Protein AF-A0A947C1X1-F1 (afdb_monomer_lite)

pLDDT: mean 84.91, std 15.23, range [40.41, 97.06]

Radius of gyration: 24.48 Å; chains: 1; bounding box: 43×51×68 Å

Secondary structure (DSSP, 8-state):
-PPPP------S---TT-------HHHHHHHHHHTTT--TT-TT----SS-PPP-SPPTTPPPP----PPPGGGGSPPPTT--HHHHHHHHHHHHHHH-TTPPP-

Sequence (105 aa):
MSQPESSSVNDIAEVAAFRPVPRTGVIYVTVEAQKRGFSLDAPDWCNLGQGQPDTMTLPRAPDRVTKITVRPSDLDYAPVPGVWELREAVASLYNELFRRGMKSQ

Foldseek 3Di:
DDDDDDPPPDPDPDPVVDDDDDDDFLRVVVVVVVVVPDDPPDPVDDDPRDPDDDPDDDVPDDDDDPDDDDDPVNPDDAPPVGDPVVVVVVVVVCCVPPPVPHDDD

Structure (mmCIF, N/CA/C/O backbone):
data_AF-A0A947C1X1-F1
#
_entry.id   AF-A0A947C1X1-F1
#
loop_
_atom_site.group_PDB
_atom_site.id
_atom_site.type_symbol
_atom_site.label_atom_id
_atom_site.label_alt_id
_atom_site.label_comp_id
_atom_site.label_asym_id
_atom_site.label_entity_id
_atom_site.label_seq_id
_atom_site.pdbx_PDB_ins_code
_atom_site.Cartn_x
_atom_site.Cartn_y
_atom_site.Cartn_z
_atom_site.occupancy
_atom_site.B_iso_or_equiv
_atom_site.auth_seq_id
_atom_site.auth_comp_id
_atom_site.auth_asym_id
_atom_site.auth_atom_id
_atom_site.pdbx_PDB_model_num
ATOM 1 N N . MET A 1 1 ? 5.870 35.150 -43.733 1.00 40.41 1 MET A N 1
ATOM 2 C CA . MET A 1 1 ? 4.689 34.763 -42.933 1.00 40.41 1 MET A CA 1
ATOM 3 C C . MET A 1 1 ? 4.655 33.248 -42.920 1.00 40.41 1 MET A C 1
ATOM 5 O O . MET A 1 1 ? 4.202 32.655 -43.887 1.00 40.41 1 MET A O 1
ATOM 9 N N . SER A 1 2 ? 5.263 32.634 -41.910 1.00 42.81 2 SER A N 1
ATOM 10 C CA . SER A 1 2 ? 5.331 31.174 -41.803 1.00 42.81 2 SER A CA 1
ATOM 11 C C . SER A 1 2 ? 4.064 30.687 -41.111 1.00 42.81 2 SER A C 1
ATOM 13 O O . SER A 1 2 ? 3.749 31.157 -40.019 1.00 42.81 2 SER A O 1
ATOM 15 N N . GLN A 1 3 ? 3.309 29.817 -41.778 1.00 46.16 3 GLN A N 1
ATOM 16 C CA . GLN A 1 3 ? 2.146 29.162 -41.184 1.00 46.16 3 GLN A CA 1
ATOM 17 C C . GLN A 1 3 ? 2.602 28.197 -40.079 1.00 46.16 3 GLN A C 1
ATOM 19 O O . GLN A 1 3 ? 3.646 27.564 -40.245 1.00 46.16 3 GLN A O 1
ATOM 24 N N . PRO A 1 4 ? 1.866 28.074 -38.962 1.00 47.03 4 PRO A N 1
ATOM 25 C CA . PRO A 1 4 ? 2.168 27.056 -37.969 1.00 47.03 4 PRO A CA 1
ATOM 26 C C . PRO A 1 4 ? 1.777 25.682 -38.526 1.00 47.03 4 PRO A C 1
ATOM 28 O O . PRO A 1 4 ? 0.655 25.494 -38.994 1.00 47.03 4 PRO A O 1
ATOM 31 N N . GLU A 1 5 ? 2.708 24.729 -38.492 1.00 51.41 5 GLU A N 1
ATOM 32 C CA . GLU A 1 5 ? 2.427 23.341 -38.853 1.00 51.41 5 GLU A CA 1
ATOM 33 C C . GLU A 1 5 ? 1.408 22.743 -37.876 1.00 51.41 5 GLU A C 1
ATOM 35 O O . GLU A 1 5 ? 1.613 22.727 -36.660 1.00 51.41 5 GLU A O 1
ATOM 40 N N . SER A 1 6 ? 0.291 22.254 -38.413 1.00 49.47 6 SER A N 1
ATOM 41 C CA . SER A 1 6 ? -0.700 21.502 -37.652 1.00 49.47 6 SER A CA 1
ATOM 42 C C . SER A 1 6 ? -0.103 20.150 -37.261 1.00 49.47 6 SER A C 1
ATOM 44 O O . SER A 1 6 ? 0.107 19.291 -38.120 1.00 49.47 6 SER A O 1
ATOM 46 N N . SER A 1 7 ? 0.157 19.941 -35.971 1.00 47.31 7 SER A N 1
ATOM 47 C CA . SER A 1 7 ? 0.501 18.621 -35.444 1.00 47.31 7 SER A CA 1
ATOM 48 C C . SER A 1 7 ? -0.678 17.675 -35.677 1.00 47.31 7 SER A C 1
ATOM 50 O O . SER A 1 7 ? -1.708 17.792 -35.014 1.00 47.31 7 SER A O 1
ATOM 52 N N . SER A 1 8 ? -0.531 16.731 -36.604 1.00 51.34 8 SER A N 1
ATOM 53 C CA . SER A 1 8 ? -1.535 15.728 -36.991 1.00 51.34 8 SER A CA 1
ATOM 54 C C . SER A 1 8 ? -1.761 14.629 -35.943 1.00 51.34 8 SER A C 1
ATOM 56 O O . SER A 1 8 ? -2.085 13.489 -36.268 1.00 51.34 8 SER A O 1
ATOM 58 N N . VAL A 1 9 ? -1.606 14.953 -34.662 1.00 49.97 9 VAL A N 1
ATOM 59 C CA . VAL A 1 9 ? -1.876 14.034 -33.560 1.00 49.97 9 VAL A CA 1
ATOM 60 C C . VAL A 1 9 ? -3.081 14.585 -32.821 1.00 49.97 9 VAL A C 1
ATOM 62 O O . VAL A 1 9 ? -2.888 15.356 -31.890 1.00 49.97 9 VAL A O 1
ATOM 65 N N . ASN A 1 10 ? -4.295 14.277 -33.299 1.00 54.16 10 ASN A N 1
ATOM 66 C CA . ASN A 1 10 ? -5.506 14.121 -32.465 1.00 54.16 10 ASN A CA 1
ATOM 67 C C . ASN A 1 10 ? -6.829 13.898 -33.229 1.00 54.16 10 ASN A C 1
ATOM 69 O O . ASN A 1 10 ? -7.874 13.855 -32.589 1.00 54.16 10 ASN A O 1
ATOM 73 N N . ASP A 1 11 ? -6.832 13.657 -34.544 1.00 51.09 11 ASP A N 1
ATOM 74 C CA . ASP A 1 11 ? -8.079 13.359 -35.276 1.00 51.09 11 ASP A CA 1
ATOM 75 C C . ASP A 1 11 ? -8.548 11.899 -35.115 1.00 51.09 11 ASP A C 1
ATOM 77 O O . ASP A 1 11 ? -8.755 11.163 -36.080 1.00 51.09 11 ASP A O 1
ATOM 81 N N . ILE A 1 12 ? -8.743 11.460 -33.873 1.00 57.50 12 ILE A N 1
ATOM 82 C CA . ILE A 1 12 ? -9.637 10.342 -33.572 1.00 57.50 12 ILE A CA 1
ATOM 83 C C . ILE A 1 12 ? -10.721 10.932 -32.690 1.00 57.50 12 ILE A C 1
ATOM 85 O O . ILE A 1 12 ? -10.458 11.279 -31.542 1.00 57.50 12 ILE A O 1
ATOM 89 N N . ALA A 1 13 ? -11.921 11.072 -33.253 1.00 55.09 13 ALA A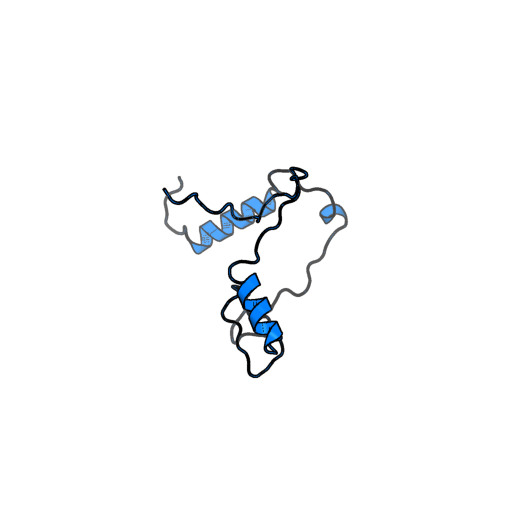 N 1
ATOM 90 C CA . ALA A 1 13 ? -13.106 11.507 -32.535 1.00 55.09 13 ALA A CA 1
ATOM 91 C C . ALA A 1 13 ? -13.201 10.762 -31.195 1.00 55.09 13 ALA A C 1
ATOM 93 O O . ALA A 1 13 ? -13.415 9.547 -31.155 1.00 55.09 13 ALA A O 1
ATOM 94 N N . GLU A 1 14 ? -12.986 11.506 -30.110 1.00 55.22 14 GLU A N 1
ATOM 95 C CA . GLU A 1 14 ? -13.140 11.048 -28.741 1.00 55.22 14 GLU A CA 1
ATOM 96 C C . GLU A 1 14 ? -14.550 10.482 -28.577 1.00 55.22 14 GLU A C 1
ATOM 98 O O . GLU A 1 14 ? -15.541 11.206 -28.463 1.00 55.22 14 GLU A O 1
ATOM 103 N N . VAL A 1 15 ? -14.656 9.159 -28.500 1.00 61.44 15 VAL A N 1
ATOM 104 C CA . VAL A 1 15 ? -15.717 8.558 -27.699 1.00 61.44 15 VAL A CA 1
ATOM 105 C C . VAL A 1 15 ? -15.427 9.055 -26.285 1.00 61.44 15 VAL A C 1
ATOM 107 O O . VAL A 1 15 ? -14.509 8.543 -25.658 1.00 61.44 15 VAL A O 1
ATOM 110 N N . ALA A 1 16 ? -16.135 10.094 -25.827 1.00 66.75 16 ALA A N 1
ATOM 111 C CA . ALA A 1 16 ? -15.800 10.985 -24.699 1.00 66.75 16 ALA A CA 1
ATOM 112 C C . ALA A 1 16 ? -15.395 10.326 -23.352 1.00 66.75 16 ALA A C 1
ATOM 114 O O . ALA A 1 16 ? -14.991 11.016 -22.420 1.00 66.75 16 ALA A O 1
ATOM 115 N N . ALA A 1 17 ? -15.491 9.001 -23.233 1.00 77.81 17 ALA A N 1
ATOM 116 C CA . ALA A 1 17 ? -15.061 8.207 -22.086 1.00 77.81 17 ALA A CA 1
ATOM 117 C C . ALA A 1 17 ? -13.685 7.520 -22.249 1.00 77.81 17 ALA A C 1
ATOM 119 O O . ALA A 1 17 ? -13.095 7.120 -21.246 1.00 77.81 17 ALA A O 1
ATOM 120 N N . PHE A 1 18 ? -13.152 7.367 -23.468 1.00 80.31 18 PHE A N 1
ATOM 121 C CA . PHE A 1 18 ? -11.890 6.664 -23.720 1.00 80.31 18 PHE A CA 1
ATOM 122 C C . PHE A 1 18 ? -10.866 7.592 -24.360 1.00 80.31 18 PHE A C 1
ATOM 124 O O . PHE A 1 18 ? -11.014 8.012 -25.504 1.00 80.31 18 PHE A O 1
ATOM 131 N N . ARG A 1 19 ? -9.782 7.848 -23.626 1.00 81.88 19 ARG A N 1
ATOM 132 C CA . ARG A 1 19 ? -8.619 8.577 -24.130 1.00 81.88 19 ARG A CA 1
ATOM 133 C C . ARG A 1 19 ? -7.346 7.762 -23.927 1.00 81.88 19 ARG A C 1
ATOM 135 O O . ARG A 1 19 ? -7.219 7.093 -22.896 1.00 81.88 19 ARG A O 1
ATOM 142 N N . PRO A 1 20 ? -6.382 7.824 -24.858 1.00 79.81 20 PRO A N 1
ATOM 143 C CA . PRO A 1 20 ? -5.061 7.271 -24.616 1.00 79.81 20 PRO A CA 1
ATOM 144 C C . PRO A 1 20 ? -4.403 8.030 -23.456 1.00 79.81 20 PRO A C 1
ATOM 146 O O . PRO A 1 20 ? -4.293 9.255 -23.475 1.00 79.81 20 PRO A O 1
ATOM 149 N N . VAL A 1 21 ? -3.971 7.301 -22.427 1.00 81.56 21 VAL A N 1
ATOM 150 C CA . VAL A 1 21 ? -3.220 7.866 -21.299 1.00 81.56 21 VAL A CA 1
ATOM 151 C C . VAL A 1 21 ? -1.778 7.370 -21.403 1.00 81.56 21 VAL A C 1
ATOM 153 O O . VAL A 1 21 ? -1.563 6.154 -21.425 1.00 81.56 21 VAL A O 1
ATOM 156 N N . PRO A 1 22 ? -0.778 8.265 -21.496 1.00 83.12 22 PRO A N 1
ATOM 157 C CA . PRO A 1 22 ? 0.612 7.842 -21.570 1.00 83.12 22 PRO A CA 1
ATOM 158 C C . PRO A 1 22 ? 1.014 7.116 -20.283 1.00 83.12 22 PRO A C 1
ATOM 160 O O . PRO A 1 22 ? 0.592 7.480 -19.185 1.00 83.12 22 PRO A O 1
ATOM 163 N N . ARG A 1 23 ? 1.872 6.098 -20.408 1.00 89.19 23 ARG A N 1
ATOM 164 C CA . ARG A 1 23 ? 2.540 5.507 -19.241 1.00 89.19 23 ARG A CA 1
ATOM 165 C C . ARG A 1 23 ? 3.494 6.552 -18.676 1.00 89.19 23 ARG A C 1
ATOM 167 O O . ARG A 1 23 ? 4.360 7.034 -19.401 1.00 89.19 23 ARG A O 1
ATOM 174 N N . THR A 1 24 ? 3.349 6.886 -17.401 1.00 89.44 24 THR A N 1
ATOM 175 C CA . THR A 1 24 ? 4.200 7.867 -16.719 1.00 89.44 24 THR A CA 1
ATOM 176 C C . THR A 1 24 ? 4.793 7.284 -15.441 1.00 89.44 24 THR A C 1
ATOM 178 O O . THR A 1 24 ? 4.354 6.243 -14.941 1.00 89.44 24 THR A O 1
ATOM 181 N N . GLY A 1 25 ? 5.837 7.945 -14.937 1.00 91.31 25 GLY A N 1
ATOM 182 C CA . GLY A 1 25 ? 6.486 7.597 -13.676 1.00 91.31 25 GLY A CA 1
ATOM 183 C C . GLY A 1 25 ? 6.961 6.146 -13.635 1.00 91.31 25 GLY A C 1
ATOM 184 O O . GLY A 1 25 ? 7.587 5.652 -14.575 1.00 91.31 25 GLY A O 1
ATOM 185 N N . VAL A 1 26 ? 6.633 5.462 -12.538 1.00 93.00 26 VAL A N 1
ATOM 186 C CA . VAL A 1 26 ? 7.104 4.100 -12.270 1.00 93.00 26 VAL A CA 1
ATOM 187 C C . VAL A 1 26 ? 6.684 3.101 -13.349 1.00 93.00 26 VAL A C 1
ATOM 189 O O . VAL A 1 26 ? 7.476 2.246 -13.723 1.00 93.00 26 VAL A O 1
ATOM 192 N N . ILE A 1 27 ? 5.491 3.256 -13.935 1.00 91.12 27 ILE A N 1
ATOM 193 C CA . ILE A 1 27 ? 4.990 2.335 -14.966 1.00 91.12 27 ILE A CA 1
ATOM 194 C C . ILE A 1 27 ? 5.859 2.418 -16.224 1.00 91.12 27 ILE A C 1
ATOM 196 O O . ILE A 1 27 ? 6.208 1.392 -16.804 1.00 91.12 27 ILE A O 1
ATOM 200 N N . TYR A 1 28 ? 6.223 3.632 -16.646 1.00 93.25 28 TYR A N 1
ATOM 201 C CA . TYR A 1 28 ? 7.088 3.822 -17.809 1.00 93.25 28 TYR A CA 1
ATOM 202 C C . TYR A 1 28 ? 8.468 3.196 -17.582 1.00 93.25 28 TYR A C 1
ATOM 204 O O . TYR A 1 28 ? 8.926 2.395 -18.395 1.00 93.25 28 TYR A O 1
ATOM 212 N N . VAL A 1 29 ? 9.098 3.519 -16.448 1.00 94.12 29 VAL A N 1
ATOM 213 C CA . VAL A 1 29 ? 10.452 3.050 -16.123 1.00 94.12 29 VAL A CA 1
ATOM 214 C C . VAL A 1 29 ? 10.493 1.529 -15.997 1.00 94.12 29 VAL A C 1
ATOM 216 O O . VAL A 1 29 ? 11.396 0.905 -16.549 1.00 94.12 29 VAL A O 1
ATOM 219 N N . THR A 1 30 ? 9.502 0.913 -15.347 1.00 93.44 30 THR A N 1
ATOM 220 C CA . THR A 1 30 ? 9.437 -0.548 -15.225 1.00 93.44 30 THR A CA 1
ATOM 221 C C . THR A 1 30 ? 9.284 -1.226 -16.587 1.00 93.44 30 THR A C 1
ATOM 223 O O . THR A 1 30 ? 9.982 -2.202 -16.845 1.00 93.44 30 THR A O 1
ATOM 226 N N . VAL A 1 31 ? 8.453 -0.696 -17.493 1.00 93.81 31 VAL A N 1
ATOM 227 C CA . VAL A 1 31 ? 8.314 -1.246 -18.856 1.00 93.81 31 VAL A CA 1
ATOM 228 C C . VAL A 1 31 ? 9.622 -1.126 -19.644 1.00 93.81 31 VAL A C 1
ATOM 230 O O . VAL A 1 31 ? 10.025 -2.068 -20.327 1.00 93.81 31 VAL A O 1
ATOM 233 N N . GLU A 1 32 ? 10.317 0.006 -19.545 1.00 95.25 32 GLU A N 1
ATOM 234 C CA . GLU A 1 32 ? 11.615 0.188 -20.203 1.00 95.25 32 GLU A CA 1
ATOM 235 C C . GLU A 1 32 ? 12.711 -0.709 -19.617 1.00 95.25 32 GLU A C 1
ATOM 237 O O . GLU A 1 32 ? 13.548 -1.225 -20.364 1.00 95.25 32 GLU A O 1
ATOM 242 N N . ALA A 1 33 ? 12.699 -0.940 -18.305 1.00 95.38 33 ALA A N 1
ATOM 243 C CA . ALA A 1 33 ? 13.600 -1.882 -17.654 1.00 95.38 33 ALA A CA 1
ATOM 244 C C . ALA A 1 33 ? 13.310 -3.323 -18.105 1.00 95.38 33 ALA A C 1
ATOM 246 O O . ALA A 1 33 ? 14.237 -4.060 -18.437 1.00 95.38 33 ALA A O 1
ATOM 247 N N . GLN A 1 34 ? 12.034 -3.718 -18.195 1.00 95.12 34 GLN A N 1
ATOM 248 C CA . GLN A 1 34 ? 11.632 -5.056 -18.655 1.00 95.12 34 GLN A CA 1
ATOM 249 C C . GLN A 1 34 ? 12.127 -5.345 -20.075 1.00 95.12 34 GLN A C 1
ATOM 251 O O . GLN A 1 34 ? 12.661 -6.421 -20.333 1.00 95.12 34 GLN A O 1
ATOM 256 N N . LYS A 1 35 ? 12.061 -4.358 -20.981 1.00 96.38 35 LYS A N 1
ATOM 257 C CA . LYS A 1 35 ? 12.642 -4.466 -22.336 1.00 96.38 35 LYS A CA 1
ATOM 258 C C . LYS A 1 35 ? 14.152 -4.744 -22.337 1.00 96.38 35 LYS A C 1
ATOM 260 O O . LYS A 1 35 ? 14.683 -5.187 -23.349 1.00 96.38 35 LYS A O 1
ATOM 265 N N . ARG A 1 36 ? 14.842 -4.466 -21.228 1.00 96.06 36 ARG A N 1
ATOM 266 C CA . ARG A 1 36 ? 16.288 -4.655 -21.035 1.00 96.06 36 ARG A CA 1
ATOM 267 C C . ARG A 1 36 ? 16.614 -5.874 -20.164 1.00 96.06 36 ARG A C 1
ATOM 269 O O . ARG A 1 36 ? 17.765 -6.049 -19.787 1.00 96.06 36 ARG A O 1
ATOM 276 N N . GLY A 1 37 ? 15.622 -6.718 -19.871 1.00 94.75 37 GLY A N 1
ATOM 277 C CA . GLY A 1 37 ? 15.807 -7.961 -19.119 1.00 94.75 37 GLY A CA 1
ATOM 278 C C . GLY A 1 37 ? 15.510 -7.863 -17.622 1.00 94.75 37 GLY A C 1
ATOM 279 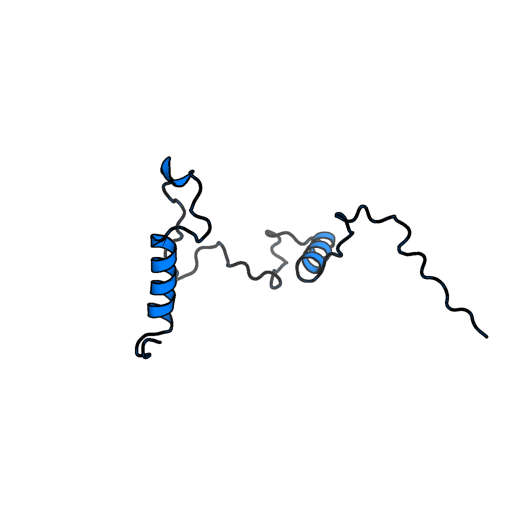O O . GLY A 1 37 ? 15.761 -8.825 -16.902 1.00 94.75 37 GLY A O 1
ATOM 280 N N . PHE A 1 38 ? 14.957 -6.746 -17.138 1.00 95.12 38 PHE A N 1
ATOM 281 C CA . PHE A 1 38 ? 14.460 -6.677 -15.764 1.00 95.12 38 PHE A CA 1
ATOM 282 C C . PHE A 1 38 ? 13.291 -7.650 -15.549 1.00 95.12 38 PHE A C 1
ATOM 284 O O . PHE A 1 38 ? 12.308 -7.645 -16.294 1.00 95.12 38 PHE A O 1
ATOM 291 N N . SER A 1 39 ? 13.362 -8.416 -14.466 1.00 91.56 39 SER A N 1
ATOM 292 C CA . SER A 1 39 ? 12.235 -9.122 -13.854 1.00 91.56 39 SER A CA 1
ATOM 293 C C . SER A 1 39 ? 12.366 -9.029 -12.332 1.00 91.56 39 SER A C 1
ATOM 295 O O . SER A 1 39 ? 13.427 -8.654 -11.834 1.00 91.56 39 SER A O 1
ATOM 297 N N . LEU A 1 40 ? 11.301 -9.342 -11.588 1.00 85.38 40 LEU A N 1
ATOM 298 C CA . LEU A 1 40 ? 11.321 -9.262 -10.119 1.00 85.38 40 LEU A CA 1
ATOM 299 C C . LEU A 1 40 ? 12.333 -10.225 -9.480 1.00 85.38 40 LEU A C 1
ATOM 301 O O . LEU A 1 40 ? 12.843 -9.924 -8.408 1.00 85.38 40 LEU A O 1
ATOM 305 N N . ASP A 1 41 ? 12.658 -11.321 -10.167 1.00 87.12 41 ASP A N 1
ATOM 306 C CA . ASP A 1 41 ? 13.595 -12.346 -9.700 1.00 87.12 41 ASP A CA 1
ATOM 307 C C . ASP A 1 41 ? 14.996 -12.202 -10.327 1.00 87.12 41 ASP A C 1
ATOM 309 O O . ASP A 1 41 ? 15.859 -13.056 -10.126 1.00 87.12 41 ASP A O 1
ATOM 313 N N . ALA A 1 42 ? 15.241 -11.151 -11.124 1.00 91.94 42 ALA A N 1
ATOM 314 C CA . ALA A 1 42 ? 16.526 -10.959 -11.789 1.00 91.94 42 ALA A CA 1
ATOM 315 C C . ALA A 1 42 ? 17.604 -10.529 -10.768 1.00 91.94 42 ALA A C 1
ATOM 317 O O . ALA A 1 42 ? 17.506 -9.426 -10.228 1.00 91.94 42 ALA A O 1
ATOM 318 N N . PRO A 1 43 ? 18.654 -11.342 -10.529 1.00 91.00 43 PRO A N 1
ATOM 319 C CA . PRO A 1 43 ? 19.610 -11.105 -9.441 1.00 91.00 43 PRO A CA 1
ATOM 320 C C . PRO A 1 43 ? 20.497 -9.875 -9.673 1.00 91.00 43 PRO A C 1
ATOM 322 O O . PRO A 1 43 ? 20.949 -9.252 -8.717 1.00 91.00 43 PRO A O 1
ATOM 325 N N . ASP A 1 44 ? 20.714 -9.507 -10.938 1.00 94.81 44 ASP A N 1
ATOM 326 C CA . ASP A 1 44 ? 21.556 -8.373 -11.333 1.00 94.81 44 ASP A CA 1
ATOM 327 C C . ASP A 1 44 ? 20.792 -7.038 -11.355 1.00 94.81 44 ASP A C 1
ATOM 329 O O . ASP A 1 44 ? 21.335 -6.005 -11.756 1.00 94.81 44 ASP A O 1
ATOM 333 N N . TRP A 1 45 ? 19.520 -7.042 -10.947 1.00 93.44 45 TRP A N 1
ATOM 334 C CA . TRP A 1 45 ? 18.666 -5.862 -10.937 1.00 93.44 45 TRP A CA 1
ATOM 335 C C . TRP A 1 45 ? 18.197 -5.510 -9.527 1.00 93.44 45 TRP A C 1
ATOM 337 O O . TRP A 1 45 ? 17.916 -6.368 -8.699 1.00 93.44 45 TRP A O 1
ATOM 347 N N . CYS A 1 46 ? 18.035 -4.212 -9.275 1.00 89.75 46 CYS A N 1
ATOM 348 C CA . CYS A 1 46 ? 17.452 -3.694 -8.043 1.00 89.75 46 CYS A CA 1
ATOM 349 C C . CYS A 1 46 ? 16.307 -2.730 -8.375 1.00 89.75 46 CYS A C 1
ATOM 351 O O . CYS A 1 46 ? 16.485 -1.785 -9.148 1.00 89.75 46 CYS A O 1
ATOM 353 N N . ASN A 1 47 ? 15.123 -2.959 -7.797 1.00 89.94 47 ASN A N 1
ATOM 354 C CA . ASN A 1 47 ? 13.962 -2.090 -7.979 1.00 89.94 47 ASN A CA 1
ATOM 355 C C . ASN A 1 47 ? 13.871 -1.057 -6.848 1.00 89.94 47 ASN A C 1
ATOM 357 O O . ASN A 1 47 ? 13.407 -1.366 -5.756 1.00 89.94 47 ASN A O 1
ATOM 361 N N . LEU A 1 48 ? 14.263 0.183 -7.147 1.00 88.75 48 LEU A N 1
ATOM 362 C CA . LEU A 1 48 ? 14.129 1.342 -6.251 1.00 88.75 48 LEU A CA 1
ATOM 363 C C . LEU A 1 48 ? 13.035 2.323 -6.710 1.00 88.75 48 LEU A C 1
ATOM 365 O O . LEU A 1 48 ? 12.956 3.446 -6.219 1.00 88.75 48 LEU A O 1
ATOM 369 N N . GLY A 1 49 ? 12.223 1.930 -7.696 1.00 87.44 49 GLY A N 1
ATOM 370 C CA . GLY A 1 49 ? 11.184 2.784 -8.275 1.00 87.44 49 GLY A CA 1
ATOM 371 C C . GLY A 1 49 ? 9.811 2.606 -7.628 1.00 87.44 49 GLY A C 1
ATOM 372 O O . GLY A 1 49 ? 9.019 3.547 -7.602 1.00 87.44 49 GLY A O 1
ATOM 373 N N . GLN A 1 50 ? 9.508 1.408 -7.121 1.00 89.31 50 GLN A N 1
ATOM 374 C CA . GLN A 1 50 ? 8.235 1.117 -6.462 1.00 89.31 50 GLN A CA 1
ATOM 375 C C . GLN A 1 50 ? 8.337 1.274 -4.945 1.00 89.31 50 GLN A C 1
ATOM 377 O O . GLN A 1 50 ? 9.241 0.739 -4.319 1.00 89.31 50 GLN A O 1
ATOM 382 N N . GLY A 1 51 ? 7.344 1.930 -4.339 1.00 89.44 51 GLY A N 1
ATOM 383 C CA . GLY A 1 51 ? 7.185 2.013 -2.881 1.00 89.44 51 GLY A CA 1
ATOM 384 C C . GLY A 1 51 ? 6.621 0.737 -2.245 1.00 89.44 51 GLY A C 1
ATOM 385 O O . GLY A 1 51 ? 5.930 0.819 -1.232 1.00 89.44 51 GLY A O 1
ATOM 386 N N . GLN A 1 52 ? 6.838 -0.427 -2.863 1.00 87.81 52 GLN A N 1
ATOM 387 C CA . GLN A 1 52 ? 6.368 -1.706 -2.338 1.00 87.81 52 GLN A CA 1
ATOM 388 C C . GLN A 1 52 ? 7.327 -2.194 -1.238 1.00 87.81 52 GLN A C 1
ATOM 390 O O . GLN A 1 52 ? 8.536 -2.214 -1.464 1.00 87.81 52 GLN A O 1
ATOM 395 N N . PRO A 1 53 ? 6.825 -2.623 -0.067 1.00 85.25 53 PRO A N 1
ATOM 396 C CA . PRO A 1 53 ? 7.662 -3.247 0.952 1.00 85.25 53 PRO A CA 1
ATOM 397 C C . PRO A 1 53 ? 8.273 -4.576 0.485 1.00 85.25 53 PRO A C 1
ATOM 399 O O . PRO A 1 53 ? 7.673 -5.304 -0.308 1.00 85.25 53 PRO A O 1
ATOM 402 N N . ASP A 1 54 ? 9.426 -4.931 1.055 1.00 82.94 54 ASP A N 1
ATOM 403 C CA . ASP A 1 54 ? 10.023 -6.259 0.887 1.00 82.94 54 ASP A CA 1
ATOM 404 C C . ASP A 1 54 ? 9.076 -7.345 1.433 1.00 82.94 54 ASP A C 1
ATOM 406 O O . ASP A 1 54 ? 8.383 -7.142 2.440 1.00 82.94 54 ASP A O 1
ATOM 410 N N . THR A 1 55 ? 9.042 -8.496 0.764 1.00 84.50 55 THR A N 1
ATOM 411 C CA . THR A 1 55 ? 8.226 -9.663 1.132 1.00 84.50 55 THR A CA 1
ATOM 412 C C . THR A 1 55 ? 9.009 -10.708 1.922 1.00 84.50 55 THR A C 1
ATOM 414 O O . THR A 1 55 ? 8.399 -11.568 2.558 1.00 84.50 55 THR A O 1
ATOM 417 N N . MET A 1 56 ? 10.340 -10.618 1.948 1.00 84.38 56 MET A N 1
ATOM 418 C CA . MET A 1 56 ? 11.181 -11.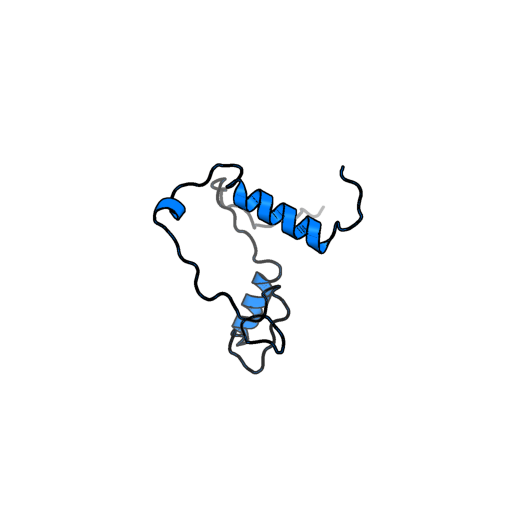527 2.713 1.00 84.38 56 MET A CA 1
ATOM 419 C C . MET A 1 56 ? 11.019 -11.318 4.226 1.00 84.38 56 MET A C 1
ATOM 421 O O . MET A 1 56 ? 10.481 -10.314 4.720 1.00 84.38 56 MET A O 1
ATOM 425 N N . THR A 1 57 ? 11.484 -12.317 4.979 1.00 87.75 57 THR A N 1
ATOM 426 C CA . THR A 1 57 ? 11.566 -12.234 6.439 1.00 87.75 57 THR A CA 1
ATOM 427 C C . THR A 1 57 ? 12.687 -11.272 6.805 1.00 87.75 57 THR A C 1
ATOM 429 O O . THR A 1 57 ? 13.841 -11.489 6.444 1.00 87.75 57 THR A O 1
ATOM 432 N N . LEU A 1 58 ? 12.348 -10.208 7.530 1.00 87.62 58 LEU A N 1
ATOM 433 C CA . LEU A 1 58 ? 13.313 -9.205 7.960 1.00 87.62 58 LEU A CA 1
ATOM 434 C C . LEU A 1 58 ? 13.774 -9.500 9.394 1.00 87.62 58 LEU A C 1
ATOM 436 O O . LEU A 1 58 ? 12.933 -9.764 10.259 1.00 87.62 58 LEU A O 1
ATOM 440 N N . PRO A 1 59 ? 15.085 -9.420 9.696 1.00 92.44 59 PRO A N 1
ATOM 441 C CA . PRO A 1 59 ? 15.573 -9.610 11.056 1.00 92.44 59 PRO A CA 1
ATOM 442 C C . PRO A 1 59 ? 14.906 -8.636 12.034 1.00 92.44 59 PRO A C 1
ATOM 444 O O . PRO A 1 59 ? 14.971 -7.420 11.847 1.00 92.44 59 PRO A O 1
ATOM 447 N N . ARG A 1 60 ? 14.327 -9.176 13.115 1.00 91.19 60 ARG A N 1
ATOM 448 C CA . ARG A 1 60 ? 13.590 -8.440 14.166 1.00 91.19 60 ARG A CA 1
ATOM 449 C C . ARG A 1 60 ? 12.243 -7.848 13.731 1.00 91.19 60 ARG A C 1
ATOM 451 O O . ARG A 1 60 ? 11.642 -7.119 14.518 1.00 91.19 60 ARG A O 1
ATOM 458 N N . ALA A 1 61 ? 11.760 -8.138 12.524 1.00 90.81 61 ALA A N 1
ATOM 459 C CA . ALA A 1 61 ? 10.389 -7.796 12.163 1.00 90.81 61 ALA A CA 1
ATOM 460 C C . ALA A 1 61 ? 9.398 -8.773 12.822 1.00 90.81 61 ALA A C 1
ATOM 462 O O . ALA A 1 61 ? 9.744 -9.941 13.009 1.00 90.81 61 ALA A O 1
ATOM 463 N N . PRO A 1 62 ? 8.178 -8.323 13.164 1.00 90.12 62 PRO A N 1
ATOM 464 C CA . PRO A 1 62 ? 7.104 -9.221 13.569 1.00 90.12 62 PRO A CA 1
ATOM 465 C C . PRO A 1 62 ? 6.774 -10.240 12.475 1.00 90.12 62 PRO A C 1
ATOM 467 O O . PRO A 1 62 ? 6.959 -9.965 11.283 1.00 90.12 62 PRO A O 1
ATOM 470 N N . ASP A 1 63 ? 6.220 -11.381 12.882 1.00 90.31 63 ASP A N 1
ATOM 471 C CA . ASP A 1 63 ? 5.735 -12.387 11.943 1.00 90.31 63 ASP A CA 1
ATOM 472 C C . ASP A 1 63 ? 4.678 -11.797 11.003 1.00 90.31 63 ASP A C 1
ATOM 474 O O . ASP A 1 63 ? 3.801 -11.019 11.394 1.00 90.31 63 ASP A O 1
ATOM 478 N N . ARG A 1 64 ? 4.761 -12.179 9.727 1.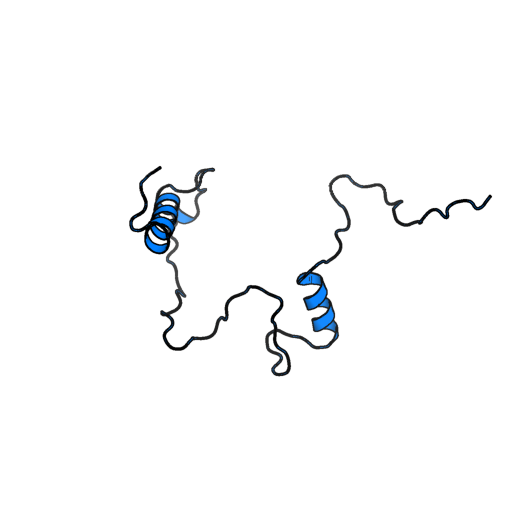00 89.75 64 ARG A N 1
ATOM 479 C CA . ARG A 1 64 ? 3.798 -11.748 8.713 1.00 89.75 64 ARG A CA 1
ATOM 480 C C . ARG A 1 64 ? 2.446 -12.405 8.983 1.00 89.75 64 ARG A C 1
ATOM 482 O O . ARG A 1 64 ? 2.362 -13.612 9.197 1.00 89.75 64 ARG A O 1
ATOM 489 N N . VAL A 1 65 ? 1.371 -11.629 8.873 1.00 91.19 65 VAL A N 1
ATOM 490 C CA . VAL A 1 65 ? 0.009 -12.176 8.857 1.00 91.19 65 VAL A CA 1
ATOM 491 C C . VAL A 1 65 ? -0.229 -12.833 7.498 1.00 91.19 65 VAL A C 1
ATOM 493 O O . VAL A 1 65 ? -0.368 -12.149 6.488 1.00 91.19 65 VAL A O 1
ATOM 496 N N . THR A 1 66 ? -0.256 -14.165 7.464 1.00 93.75 66 THR A N 1
ATOM 497 C CA . THR A 1 66 ? -0.437 -14.957 6.230 1.00 93.75 66 THR A CA 1
ATOM 498 C C . THR A 1 66 ? -1.855 -15.491 6.054 1.00 93.75 66 THR A C 1
ATOM 500 O O . THR A 1 66 ? -2.203 -15.988 4.984 1.00 93.75 66 THR A O 1
ATOM 503 N N . LYS A 1 67 ? -2.690 -15.393 7.094 1.00 95.56 67 LYS A N 1
ATOM 504 C CA . LYS A 1 67 ? -4.068 -15.876 7.084 1.00 95.56 67 LYS A CA 1
ATOM 505 C C . LYS A 1 67 ? -4.980 -14.917 7.835 1.00 95.56 67 LYS A C 1
ATOM 507 O O . LYS A 1 67 ? -4.676 -14.509 8.951 1.00 95.56 67 LYS A O 1
ATOM 512 N N . ILE A 1 68 ? -6.127 -14.629 7.231 1.00 93.81 68 ILE A N 1
ATOM 513 C CA . ILE A 1 68 ? -7.243 -13.923 7.857 1.00 93.81 68 ILE A CA 1
ATOM 514 C C . ILE A 1 68 ? -8.474 -14.808 7.673 1.00 93.81 68 ILE A C 1
ATOM 516 O O . ILE A 1 68 ? -8.716 -15.325 6.582 1.00 93.81 68 ILE A O 1
ATOM 520 N N . THR A 1 69 ? -9.226 -15.035 8.746 1.00 95.75 69 THR A N 1
ATOM 521 C CA . THR A 1 69 ? -10.491 -15.771 8.666 1.00 95.75 69 THR A CA 1
ATOM 522 C C . THR A 1 69 ? -11.566 -14.839 8.127 1.00 95.75 69 THR A C 1
ATOM 524 O O . THR A 1 69 ? -11.837 -13.812 8.739 1.00 95.75 69 THR A O 1
ATOM 527 N N . VAL A 1 70 ? -12.185 -15.215 7.009 1.00 94.38 70 VAL A N 1
ATOM 528 C CA . VAL A 1 70 ? -13.316 -14.494 6.411 1.00 94.38 70 VAL A CA 1
ATOM 529 C C . VAL A 1 70 ? -14.591 -15.257 6.747 1.00 94.38 70 VAL A C 1
ATOM 531 O O . VAL A 1 70 ? -14.718 -16.440 6.421 1.00 94.38 70 VAL A O 1
ATOM 534 N N . ARG A 1 71 ? -15.519 -14.607 7.443 1.00 94.62 71 ARG A N 1
ATOM 535 C CA . ARG A 1 71 ? -16.836 -15.162 7.771 1.00 94.62 71 ARG A CA 1
ATOM 536 C C . ARG A 1 71 ? -17.808 -14.863 6.629 1.00 94.62 71 ARG A C 1
ATOM 538 O O . ARG A 1 71 ? -17.600 -13.892 5.908 1.00 94.62 71 ARG A O 1
ATOM 545 N N . PRO A 1 72 ? -18.911 -15.618 6.493 1.00 95.81 72 PRO A N 1
ATOM 546 C CA . PRO A 1 72 ? -19.925 -15.328 5.478 1.00 95.81 72 PRO A CA 1
ATOM 547 C C . PRO A 1 72 ? -20.432 -13.876 5.505 1.00 95.81 72 PRO A C 1
ATOM 549 O O . PRO A 1 72 ? -20.577 -13.274 4.453 1.00 95.81 72 PRO A O 1
ATOM 552 N N . SER A 1 73 ? -20.606 -13.288 6.694 1.00 91.50 73 SER A N 1
ATOM 553 C CA . SER A 1 73 ? -21.023 -11.886 6.865 1.00 91.50 73 SER A CA 1
ATOM 554 C C . SER A 1 73 ? -19.998 -10.860 6.376 1.00 91.50 73 SER A C 1
ATOM 556 O O . SER A 1 73 ? -20.355 -9.722 6.105 1.00 91.50 73 SER A O 1
ATOM 558 N N . ASP A 1 74 ? -18.717 -11.229 6.291 1.00 91.81 74 ASP A N 1
ATOM 559 C CA . ASP A 1 74 ? -17.662 -10.325 5.820 1.00 91.81 74 ASP A CA 1
ATOM 560 C C . ASP A 1 74 ? -17.685 -10.185 4.280 1.00 91.81 74 ASP A C 1
ATOM 562 O O . ASP A 1 74 ? -16.944 -9.380 3.721 1.00 91.81 74 ASP A O 1
ATOM 566 N N . LEU A 1 75 ? -18.526 -10.974 3.593 1.00 94.38 75 LEU A N 1
ATOM 567 C CA . LEU A 1 75 ? -18.753 -10.910 2.146 1.00 94.38 75 LEU A CA 1
ATOM 568 C C . LEU A 1 75 ? -19.881 -9.941 1.762 1.00 94.38 75 LEU A C 1
ATOM 570 O O . LEU A 1 75 ? -20.058 -9.655 0.577 1.00 94.38 75 LEU A O 1
ATOM 574 N N . ASP A 1 76 ? -20.640 -9.452 2.743 1.00 94.31 76 ASP A N 1
ATOM 575 C CA . ASP A 1 76 ? -21.710 -8.487 2.518 1.00 94.31 76 ASP A CA 1
ATOM 576 C C . ASP A 1 76 ? -21.149 -7.080 2.273 1.00 94.31 76 ASP A C 1
ATOM 578 O O . ASP A 1 76 ? -20.025 -6.735 2.650 1.00 94.31 76 ASP A O 1
ATOM 582 N N . TYR A 1 77 ? -21.957 -6.226 1.643 1.00 95.44 77 TYR A N 1
ATOM 583 C CA . TYR A 1 77 ? -21.592 -4.828 1.446 1.00 95.44 77 TYR A CA 1
ATOM 584 C C . TYR A 1 77 ? -21.380 -4.113 2.783 1.00 95.44 77 TYR A C 1
ATOM 586 O O . TYR A 1 77 ? -22.263 -4.069 3.639 1.00 95.44 77 TYR A O 1
ATOM 594 N N . ALA A 1 78 ? -20.230 -3.455 2.913 1.00 94.50 78 ALA A N 1
ATOM 595 C CA . ALA A 1 78 ? -20.012 -2.487 3.973 1.00 94.50 78 ALA A CA 1
ATOM 596 C C . ALA A 1 78 ? -20.848 -1.211 3.731 1.00 94.50 78 ALA A C 1
ATOM 598 O O . ALA A 1 78 ? -21.136 -0.859 2.581 1.00 94.50 78 ALA A O 1
ATOM 599 N N . PRO A 1 79 ? -21.191 -0.459 4.791 1.00 95.00 79 PRO A N 1
ATOM 600 C CA . PRO A 1 79 ? -21.764 0.874 4.645 1.00 95.00 79 PRO A CA 1
ATOM 601 C C . PRO A 1 79 ? -20.857 1.788 3.808 1.00 95.00 79 PRO A C 1
ATOM 603 O O . PRO A 1 79 ? -19.636 1.710 3.914 1.00 95.00 79 PRO A O 1
ATOM 606 N N . VAL A 1 80 ? -21.446 2.723 3.052 1.00 96.19 80 VAL A N 1
ATOM 607 C CA . VAL A 1 80 ? -20.717 3.748 2.271 1.00 96.19 80 VAL A CA 1
ATOM 608 C C . VAL A 1 80 ? -19.599 4.454 3.061 1.00 96.19 80 VAL A C 1
ATOM 610 O O . VAL A 1 80 ? -18.506 4.594 2.517 1.00 96.19 80 VAL A O 1
ATOM 613 N N . PRO A 1 81 ? -19.796 4.884 4.326 1.00 95.00 81 PRO A N 1
ATOM 614 C CA . PRO A 1 81 ? -18.721 5.519 5.095 1.00 95.00 81 PRO A CA 1
ATOM 615 C C . PRO A 1 81 ? -17.658 4.542 5.638 1.00 95.00 81 PRO A C 1
ATOM 617 O O . PRO A 1 81 ? -16.725 4.986 6.306 1.00 95.00 81 PRO A O 1
ATOM 620 N N . GLY A 1 82 ? -17.799 3.236 5.403 1.00 93.94 82 GLY A N 1
ATOM 621 C CA . GLY A 1 82 ? -17.007 2.170 6.015 1.00 93.94 82 GLY A CA 1
ATOM 622 C C . GLY A 1 82 ? -17.609 1.642 7.322 1.00 93.94 82 GLY A C 1
ATOM 623 O O . GLY A 1 82 ? -18.447 2.293 7.953 1.00 93.94 82 GLY A O 1
ATOM 624 N N . VAL A 1 83 ? -17.171 0.447 7.732 1.00 94.62 83 VAL A N 1
ATOM 625 C CA . VAL A 1 83 ? -17.580 -0.181 9.002 1.00 94.62 83 VAL A CA 1
ATOM 626 C C . VAL A 1 83 ? -17.038 0.607 10.197 1.00 94.62 83 VAL A C 1
ATOM 628 O O . VAL A 1 83 ? -15.933 1.155 10.144 1.00 94.62 83 VAL A O 1
ATOM 631 N N . TRP A 1 84 ? -17.831 0.705 11.264 1.00 95.50 84 TRP A N 1
ATOM 632 C CA . TRP A 1 84 ? -17.538 1.586 12.397 1.00 95.50 84 TRP A CA 1
ATOM 633 C C . TRP A 1 84 ? -16.257 1.175 13.127 1.00 95.50 84 TRP A C 1
ATOM 635 O O . TRP A 1 84 ? -15.375 1.999 13.366 1.00 95.50 84 TRP A O 1
ATOM 645 N N . GLU A 1 85 ? -16.108 -0.121 13.366 1.00 94.69 85 GLU A N 1
ATOM 646 C CA . GLU A 1 85 ? -14.997 -0.734 14.085 1.00 94.69 85 GLU A CA 1
ATOM 647 C C . GLU A 1 85 ? -13.659 -0.480 13.378 1.00 94.69 85 GLU A C 1
ATOM 649 O O . GLU A 1 85 ? -12.652 -0.185 14.020 1.00 94.69 85 GLU A O 1
ATOM 654 N N . LEU A 1 86 ? -13.640 -0.521 12.039 1.00 94.44 86 LEU A N 1
ATOM 655 C CA . LEU A 1 86 ? -12.437 -0.206 11.264 1.00 94.44 86 LEU A CA 1
ATOM 656 C C . LEU A 1 86 ? -12.063 1.271 11.400 1.00 94.44 86 LEU A C 1
ATOM 658 O O . LEU A 1 86 ? -10.886 1.604 11.532 1.00 94.44 86 LEU A O 1
ATOM 662 N N . ARG A 1 87 ? -13.053 2.166 11.382 1.00 96.25 87 ARG A N 1
ATOM 663 C CA . ARG A 1 87 ? -12.818 3.609 11.527 1.00 96.25 87 ARG A CA 1
ATOM 664 C C . ARG A 1 87 ? -12.229 3.928 12.901 1.00 96.25 87 ARG A C 1
ATOM 666 O O . ARG A 1 87 ? -11.261 4.685 12.980 1.00 96.25 87 ARG A O 1
ATOM 673 N N . GLU A 1 88 ? -12.762 3.320 13.959 1.00 96.50 88 GLU A N 1
ATOM 674 C CA . GLU A 1 88 ? -12.219 3.441 15.317 1.00 96.50 88 GLU A CA 1
ATOM 675 C C . GLU A 1 88 ? -10.807 2.862 15.435 1.00 96.50 88 GLU A C 1
ATOM 677 O O . GLU A 1 88 ? -9.937 3.496 16.040 1.00 96.50 88 GLU A O 1
ATOM 682 N N . ALA A 1 89 ? -10.547 1.700 14.827 1.00 97.06 89 ALA A N 1
ATOM 683 C CA . ALA A 1 89 ? -9.227 1.074 14.836 1.00 97.06 89 ALA A CA 1
ATOM 684 C C . ALA A 1 89 ? -8.176 1.952 14.139 1.00 97.06 89 ALA A C 1
ATOM 686 O O . ALA A 1 89 ? -7.087 2.163 14.676 1.00 97.06 89 ALA A O 1
ATOM 687 N N . VAL A 1 90 ? -8.517 2.531 12.981 1.00 95.56 90 VAL A N 1
ATOM 688 C CA . VAL A 1 90 ? -7.643 3.476 12.270 1.00 95.56 90 VAL A CA 1
ATOM 689 C C . VAL A 1 90 ? -7.380 4.714 13.128 1.00 95.56 90 VAL A C 1
ATOM 691 O O . VAL A 1 90 ? -6.224 5.090 13.316 1.00 95.56 90 VAL A O 1
ATOM 694 N N . ALA A 1 91 ? -8.419 5.332 13.697 1.00 94.00 91 ALA A N 1
ATOM 695 C CA . ALA A 1 91 ? -8.248 6.505 14.556 1.00 94.00 91 ALA A CA 1
ATOM 696 C C . ALA A 1 91 ? -7.365 6.199 15.778 1.00 94.00 91 ALA A C 1
ATOM 698 O O . ALA A 1 91 ? -6.467 6.976 16.108 1.00 94.00 91 ALA A O 1
ATOM 699 N N . SER A 1 92 ? -7.577 5.044 16.410 1.00 95.19 92 SER A N 1
ATOM 700 C CA . SER A 1 92 ? -6.788 4.573 17.551 1.00 95.19 92 SER A CA 1
ATOM 701 C C . SER A 1 92 ? -5.314 4.398 17.193 1.00 95.19 92 SER A C 1
ATOM 703 O O . SER A 1 92 ? -4.460 4.903 17.920 1.00 95.19 92 SER A O 1
ATOM 705 N N . LEU A 1 93 ? -5.011 3.787 16.041 1.00 95.69 93 LEU A N 1
ATOM 706 C CA . LEU A 1 93 ? -3.641 3.630 15.547 1.00 95.69 93 LEU A CA 1
ATOM 707 C C . LEU A 1 93 ? -2.931 4.985 15.410 1.00 95.69 93 LEU A C 1
ATOM 709 O O . LEU A 1 93 ? -1.823 5.165 15.913 1.00 95.69 93 LEU A O 1
ATOM 713 N N . TYR A 1 94 ? -3.574 5.963 14.767 1.00 94.50 94 TYR A N 1
ATOM 714 C CA . TYR A 1 94 ? -2.986 7.297 14.611 1.00 94.50 94 TYR A CA 1
ATOM 715 C C . TYR A 1 94 ? -2.827 8.024 15.949 1.00 94.50 94 TYR A C 1
ATOM 717 O O . TYR A 1 94 ? -1.822 8.706 16.167 1.00 94.50 94 TYR A O 1
ATOM 725 N N . ASN A 1 95 ? -3.797 7.876 16.854 1.00 93.62 95 ASN A N 1
ATOM 726 C CA . ASN A 1 95 ? -3.723 8.471 18.182 1.00 93.62 95 ASN A CA 1
ATOM 727 C C . ASN A 1 95 ? -2.543 7.913 18.983 1.00 93.62 95 ASN A C 1
ATOM 729 O O . ASN A 1 95 ? -1.798 8.675 19.604 1.00 93.62 95 ASN A O 1
ATOM 733 N N . GLU A 1 96 ? -2.356 6.596 18.937 1.00 93.69 96 GLU A N 1
ATOM 734 C CA . GLU A 1 96 ? -1.274 5.914 19.631 1.00 93.69 96 GLU A CA 1
ATOM 735 C C . GLU A 1 96 ? 0.102 6.294 19.077 1.00 93.69 96 GLU A C 1
ATOM 737 O O . GLU A 1 96 ? 1.002 6.608 19.859 1.00 93.69 96 GLU A O 1
ATOM 742 N N . LEU A 1 97 ? 0.257 6.274 17.752 1.00 94.00 97 LEU A N 1
ATOM 743 C CA . LEU A 1 97 ? 1.546 6.505 17.104 1.00 94.00 97 LEU A CA 1
ATOM 744 C C . LEU A 1 97 ? 1.968 7.976 17.128 1.00 94.00 97 LEU A C 1
ATOM 746 O O . LEU A 1 97 ? 3.158 8.266 17.238 1.00 94.00 97 LEU A O 1
ATOM 750 N N . PHE A 1 98 ? 1.014 8.905 17.016 1.00 93.38 98 PHE A N 1
ATOM 751 C CA . PHE A 1 98 ? 1.336 10.297 16.687 1.00 93.38 98 PHE A CA 1
ATOM 752 C C . PHE A 1 98 ? 0.697 11.344 17.601 1.00 93.38 98 PHE A C 1
ATOM 754 O O . PHE A 1 98 ? 1.050 12.515 17.480 1.00 93.38 98 PHE A O 1
ATOM 761 N N . ARG A 1 99 ? -0.235 10.982 18.498 1.00 91.94 99 ARG A N 1
ATOM 762 C CA . ARG A 1 99 ? -0.985 11.975 19.298 1.00 91.94 99 ARG A CA 1
ATOM 763 C C . ARG A 1 99 ? -0.917 11.797 20.813 1.00 91.94 99 ARG A C 1
ATOM 765 O O . ARG A 1 99 ? -1.632 12.496 21.535 1.00 91.94 99 ARG A O 1
ATOM 772 N N . ARG A 1 100 ? -0.041 10.932 21.332 1.00 89.31 100 ARG A N 1
ATOM 773 C CA . ARG A 1 100 ? 0.194 10.831 22.784 1.00 89.31 100 ARG A CA 1
ATOM 774 C C . ARG A 1 100 ? 0.626 12.196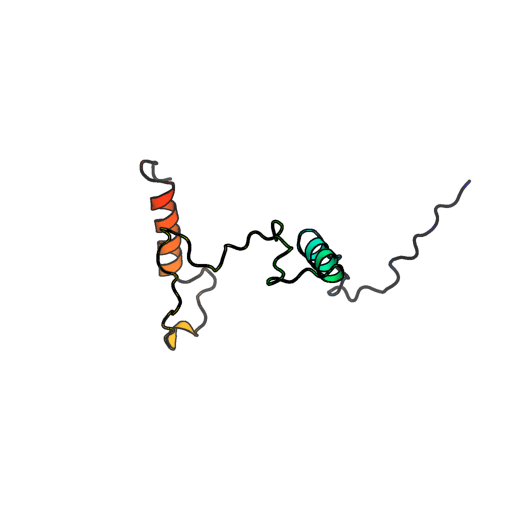 23.349 1.00 89.31 100 ARG A C 1
ATOM 776 O O . ARG A 1 100 ? 1.607 12.776 22.901 1.00 89.31 100 ARG A O 1
ATOM 783 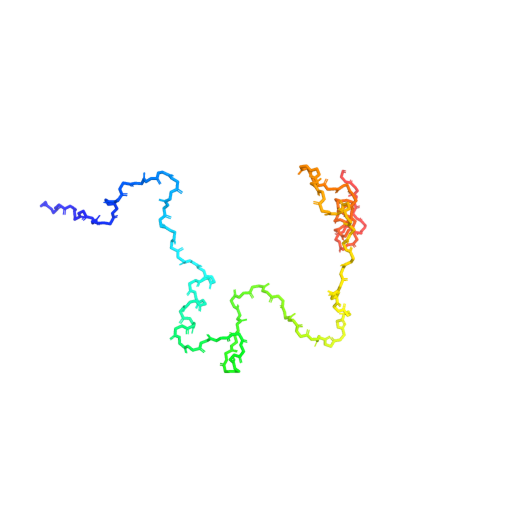N N . GLY A 1 101 ? -0.124 12.708 24.329 1.00 88.69 101 GLY A N 1
ATOM 784 C CA . GLY A 1 101 ? 0.144 13.993 24.992 1.00 88.69 101 GLY A CA 1
ATOM 785 C C . GLY A 1 101 ? -0.387 15.243 24.274 1.00 88.69 101 GLY A C 1
ATOM 786 O O . GLY A 1 101 ? -0.224 16.348 24.789 1.00 88.69 101 GLY A O 1
ATOM 787 N N . MET A 1 102 ? -1.044 15.107 23.117 1.00 87.69 102 MET A N 1
ATOM 788 C CA . MET A 1 102 ? -1.686 16.236 22.433 1.00 87.69 102 MET A CA 1
ATOM 789 C C . MET A 1 102 ? -3.095 16.486 22.988 1.00 87.69 102 MET A C 1
ATOM 791 O O . MET A 1 102 ? -3.813 15.544 23.319 1.00 87.69 102 MET A O 1
ATOM 795 N N . LYS A 1 103 ? -3.529 17.753 23.045 1.00 82.25 103 LYS A N 1
ATOM 796 C CA . LYS A 1 103 ? -4.920 18.094 23.397 1.00 82.25 103 LYS A CA 1
ATOM 797 C C . LYS A 1 103 ? -5.885 17.507 22.357 1.00 82.25 103 LYS A C 1
ATOM 799 O O . LYS A 1 103 ? -5.565 17.478 21.162 1.00 82.25 103 LYS A O 1
ATOM 804 N N . SER A 1 104 ? -7.057 17.052 22.801 1.00 74.88 104 SER A N 1
ATOM 805 C CA . SER A 1 104 ? -8.160 16.752 21.882 1.00 74.88 104 SER A CA 1
ATOM 806 C C . SER A 1 104 ? -8.576 18.038 21.164 1.00 74.88 104 SER A C 1
ATOM 808 O O . SER A 1 104 ? -8.538 19.109 21.775 1.00 74.88 104 SER A O 1
ATOM 810 N N . GLN A 1 105 ? -8.910 17.936 19.876 1.00 61.66 105 GLN A N 1
ATOM 811 C CA . GLN A 1 105 ? -9.536 19.033 19.134 1.00 61.66 105 GLN A CA 1
ATOM 812 C C . GLN A 1 105 ? -11.050 18.931 19.231 1.00 61.66 105 GLN A C 1
ATOM 814 O O . GLN A 1 105 ? -11.532 17.779 19.309 1.00 61.66 105 GLN A O 1
#